Protein AF-A0A556MRN0-F1 (afdb_monomer_lite)

Secondary structure (DSSP, 8-state):
---HHHHHHHHT--HHHHHHHHHHHHHTTSEEEEE-SSSTT-EEEEE-HHHHHHHHHHHHH-

InterPro domains:
  IPR036388 Winged helix-like DNA-binding domain superfamily [G3DSA:1.10.10.10] (2-45)
  IPR036390 Winged helix DNA-binding domain superfamily [SSF46785] (3-55)

Foldseek 3Di:
DADLVVVCVVVVHDSVVSVVVVVVCVVVQQKDWDDDDPDPPDTDIDGDPVNVVVVVVVVVVD

pLDDT: mean 86.78, std 11.98, range [53.75, 96.75]

Structure (mmCIF, N/CA/C/O backbone):
data_AF-A0A556MRN0-F1
#
_entry.id   AF-A0A556MRN0-F1
#
loop_
_atom_site.group_PDB
_atom_site.id
_atom_site.type_symbol
_atom_site.label_atom_id
_atom_site.label_alt_id
_atom_site.label_comp_id
_atom_site.label_asym_id
_atom_site.label_entity_id
_atom_site.label_seq_id
_atom_site.pdbx_PDB_ins_code
_atom_site.Cartn_x
_atom_site.Cartn_y
_atom_site.C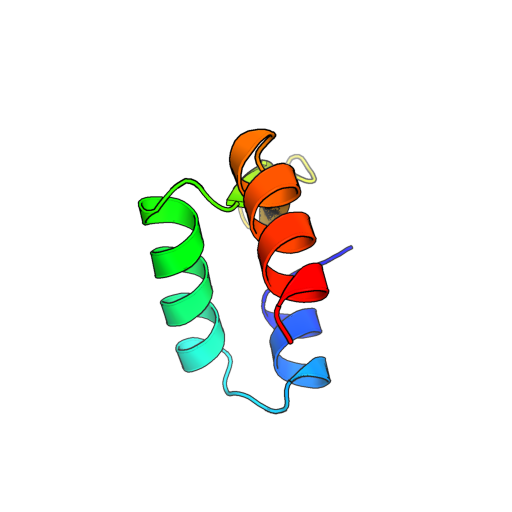artn_z
_atom_site.occupancy
_atom_site.B_iso_or_equiv
_atom_site.auth_seq_id
_atom_site.auth_comp_id
_atom_site.auth_asym_id
_atom_site.auth_atom_id
_atom_site.pdbx_PDB_model_num
ATOM 1 N N . MET A 1 1 ? 13.373 1.835 2.387 1.00 64.81 1 MET A N 1
ATOM 2 C CA . MET A 1 1 ? 12.492 2.394 1.335 1.00 64.81 1 MET A CA 1
ATOM 3 C C . MET A 1 1 ? 11.460 1.343 0.953 1.00 64.81 1 MET A C 1
ATOM 5 O O . MET A 1 1 ? 11.868 0.226 0.658 1.00 64.81 1 MET A O 1
ATOM 9 N N . VAL A 1 2 ? 10.162 1.665 0.992 1.00 78.44 2 VAL A N 1
ATOM 10 C CA . VAL A 1 2 ? 9.080 0.717 0.664 1.00 78.44 2 VAL A CA 1
ATOM 11 C C . VAL A 1 2 ? 8.467 1.103 -0.687 1.00 78.44 2 VAL A C 1
ATOM 13 O O . VAL A 1 2 ? 7.802 2.129 -0.795 1.00 78.44 2 VAL A O 1
ATOM 16 N N . THR A 1 3 ? 8.735 0.304 -1.720 1.00 83.88 3 THR A N 1
ATOM 17 C CA . THR A 1 3 ? 8.206 0.439 -3.091 1.00 83.88 3 THR A CA 1
ATOM 18 C C . THR A 1 3 ? 7.371 -0.785 -3.470 1.00 83.88 3 THR A C 1
ATOM 20 O O . THR A 1 3 ? 7.481 -1.831 -2.829 1.00 83.88 3 THR A O 1
ATOM 23 N N . ASN A 1 4 ? 6.601 -0.723 -4.565 1.00 88.00 4 ASN A N 1
ATOM 24 C CA . ASN A 1 4 ? 5.851 -1.896 -5.051 1.00 88.00 4 ASN A CA 1
ATOM 25 C C . ASN A 1 4 ? 6.774 -3.099 -5.288 1.00 88.00 4 ASN A C 1
ATOM 27 O O . ASN A 1 4 ? 6.424 -4.219 -4.932 1.00 88.00 4 ASN A O 1
ATOM 31 N N . LYS A 1 5 ? 7.986 -2.866 -5.815 1.00 87.56 5 LYS A N 1
ATOM 32 C CA . LYS A 1 5 ? 8.981 -3.923 -6.050 1.00 87.56 5 LYS A CA 1
ATOM 33 C C . LYS A 1 5 ? 9.462 -4.562 -4.746 1.00 87.56 5 LYS A C 1
ATOM 35 O O . LYS A 1 5 ? 9.607 -5.780 -4.695 1.00 87.56 5 LYS A O 1
ATOM 40 N N . SER A 1 6 ? 9.714 -3.775 -3.696 1.00 87.94 6 SER A N 1
ATOM 41 C CA . SER A 1 6 ? 10.131 -4.336 -2.403 1.00 87.94 6 SER A CA 1
ATOM 42 C C . SER A 1 6 ? 8.989 -5.070 -1.699 1.00 87.94 6 SER A C 1
ATOM 44 O O . SER A 1 6 ? 9.229 -6.105 -1.089 1.00 87.94 6 SER A O 1
ATOM 46 N N . ILE A 1 7 ? 7.757 -4.556 -1.800 1.00 90.06 7 ILE A N 1
ATOM 47 C CA . ILE A 1 7 ? 6.566 -5.189 -1.216 1.00 90.06 7 ILE A CA 1
ATOM 48 C C . ILE A 1 7 ? 6.291 -6.514 -1.923 1.00 90.06 7 ILE A C 1
ATOM 50 O O . ILE A 1 7 ? 6.252 -7.540 -1.259 1.00 90.06 7 ILE A O 1
ATOM 54 N N . SER A 1 8 ? 6.213 -6.509 -3.257 1.00 93.44 8 SER A N 1
ATOM 55 C CA . SER A 1 8 ? 5.993 -7.697 -4.097 1.00 93.44 8 SER A CA 1
ATOM 56 C C . SER A 1 8 ? 6.929 -8.848 -3.734 1.00 93.44 8 SER A C 1
ATOM 58 O O . SER A 1 8 ? 6.462 -9.959 -3.499 1.00 93.44 8 SER A O 1
ATOM 60 N N . LYS A 1 9 ? 8.228 -8.565 -3.569 1.00 93.00 9 LYS A N 1
ATOM 61 C CA . LYS A 1 9 ? 9.210 -9.562 -3.122 1.00 93.00 9 LYS A CA 1
ATOM 62 C C . LYS A 1 9 ? 8.943 -10.095 -1.713 1.00 93.00 9 LYS A C 1
ATOM 64 O O . LYS A 1 9 ? 9.179 -11.268 -1.462 1.00 93.00 9 LYS A O 1
ATOM 69 N N . ARG A 1 10 ? 8.500 -9.240 -0.789 1.00 93.75 10 ARG A N 1
ATOM 70 C CA . ARG A 1 10 ? 8.328 -9.595 0.626 1.00 93.75 10 ARG A CA 1
ATOM 71 C C . ARG A 1 10 ? 7.037 -10.361 0.900 1.00 93.75 10 ARG A C 1
ATOM 73 O O . ARG A 1 10 ? 7.037 -11.216 1.774 1.00 93.75 10 ARG A O 1
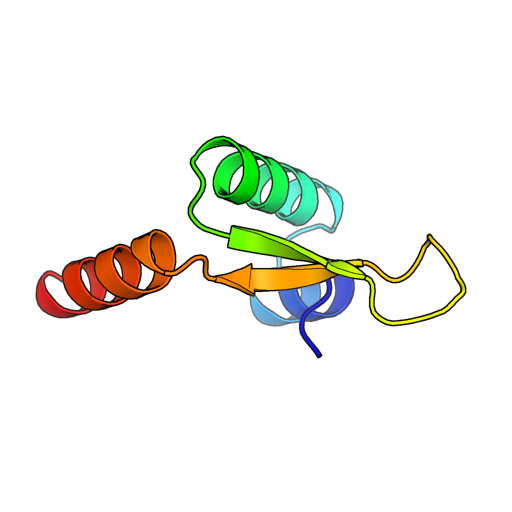ATOM 80 N N . VAL A 1 11 ? 5.964 -10.055 0.171 1.00 93.44 11 VAL A N 1
ATOM 81 C CA . VAL A 1 11 ? 4.657 -10.718 0.330 1.00 93.44 11 VAL A CA 1
ATOM 82 C C . VAL A 1 11 ? 4.397 -11.806 -0.716 1.00 93.44 11 VAL A C 1
ATOM 84 O O . VAL A 1 11 ? 3.329 -12.401 -0.716 1.00 93.44 11 VAL A O 1
ATOM 87 N N . ASN A 1 12 ? 5.363 -12.063 -1.605 1.00 94.81 12 ASN A N 1
ATOM 88 C CA . ASN A 1 12 ? 5.264 -13.027 -2.704 1.00 94.81 12 ASN A CA 1
ATOM 89 C C . ASN A 1 12 ? 4.009 -12.833 -3.583 1.00 94.81 12 ASN A C 1
ATOM 91 O O . ASN A 1 12 ? 3.313 -13.783 -3.931 1.00 94.81 12 ASN A O 1
ATOM 95 N N . LEU A 1 13 ? 3.717 -11.578 -3.937 1.00 94.56 13 LEU A N 1
ATOM 96 C CA . LEU A 1 13 ? 2.616 -11.208 -4.832 1.00 94.56 13 LEU A CA 1
ATOM 97 C C . LEU A 1 13 ? 3.150 -10.559 -6.106 1.00 94.56 13 LEU A C 1
ATOM 99 O O . LEU A 1 13 ? 4.208 -9.927 -6.096 1.00 94.56 13 LEU A O 1
ATOM 103 N N . SER A 1 14 ? 2.393 -10.653 -7.202 1.00 95.25 14 SER A N 1
ATOM 104 C CA . SER A 1 14 ? 2.741 -9.973 -8.454 1.00 95.25 14 SER A CA 1
ATOM 105 C C . SER A 1 14 ? 2.745 -8.449 -8.284 1.00 95.25 14 SER A C 1
ATOM 107 O O . SER A 1 14 ? 2.032 -7.888 -7.448 1.00 95.25 14 SER A O 1
ATOM 109 N N . GLY A 1 15 ? 3.525 -7.746 -9.112 1.00 91.06 15 GLY A N 1
ATOM 110 C CA . GLY A 1 15 ? 3.551 -6.280 -9.096 1.00 91.06 15 GLY A CA 1
ATOM 111 C C . GLY A 1 15 ? 2.175 -5.653 -9.357 1.00 91.06 15 GLY A C 1
ATOM 112 O O . GLY A 1 15 ? 1.851 -4.628 -8.757 1.00 91.06 15 GLY A O 1
ATOM 113 N N . ALA A 1 16 ? 1.345 -6.290 -10.192 1.00 93.12 16 ALA A N 1
ATOM 114 C CA . ALA A 1 16 ? -0.024 -5.857 -10.468 1.00 93.12 16 ALA A CA 1
ATOM 115 C C . ALA A 1 16 ? -0.931 -6.015 -9.237 1.00 93.12 16 ALA A C 1
ATOM 117 O O . ALA A 1 16 ? -1.601 -5.058 -8.853 1.00 93.12 16 ALA A O 1
ATOM 118 N N . ALA A 1 17 ? -0.878 -7.172 -8.567 1.00 94.50 17 ALA A N 1
ATOM 119 C CA . ALA A 1 17 ? -1.649 -7.419 -7.350 1.00 94.50 17 ALA A CA 1
ATOM 120 C C . ALA A 1 17 ? -1.266 -6.431 -6.239 1.00 94.50 17 ALA A C 1
ATOM 122 O O . ALA A 1 17 ? -2.137 -5.810 -5.633 1.00 94.50 17 ALA A O 1
ATOM 123 N N . VAL A 1 18 ? 0.035 -6.205 -6.021 1.00 94.12 18 VAL A N 1
ATOM 124 C CA . VAL A 1 18 ? 0.508 -5.191 -5.065 1.00 94.12 18 VAL A CA 1
ATOM 125 C C . VAL A 1 18 ? 0.003 -3.800 -5.438 1.00 94.12 18 VAL A C 1
ATOM 127 O O . VAL A 1 18 ? -0.429 -3.061 -4.561 1.00 94.12 18 VAL A O 1
ATOM 130 N N . SER A 1 19 ? 0.027 -3.438 -6.722 1.00 92.50 19 SER A N 1
ATOM 131 C CA . SER A 1 19 ? -0.428 -2.116 -7.169 1.00 92.50 19 SER A CA 1
ATOM 132 C C . SER A 1 19 ? -1.916 -1.893 -6.886 1.00 92.50 19 SER A C 1
ATOM 134 O O . SER A 1 19 ? -2.269 -0.824 -6.396 1.00 92.50 19 SER A O 1
ATOM 136 N N . GLN A 1 20 ? -2.761 -2.907 -7.103 1.00 95.25 20 GLN A N 1
ATOM 137 C CA . GLN A 1 20 ? -4.187 -2.852 -6.760 1.00 95.25 20 GLN A CA 1
ATOM 138 C C . GLN A 1 20 ? -4.407 -2.673 -5.252 1.00 95.25 20 GLN A C 1
ATOM 140 O O . GLN A 1 20 ? -5.159 -1.796 -4.840 1.00 95.25 20 GLN A O 1
ATOM 145 N N . HIS A 1 21 ? -3.702 -3.434 -4.411 1.00 94.62 21 HIS A N 1
ATOM 146 C CA . HIS A 1 21 ? -3.839 -3.306 -2.955 1.00 94.62 21 HIS A CA 1
ATOM 147 C C . HIS A 1 21 ? -3.350 -1.943 -2.452 1.00 94.62 21 HIS A C 1
ATOM 149 O O . HIS A 1 21 ? -3.991 -1.321 -1.611 1.00 94.62 21 HIS A O 1
ATOM 155 N N . ILE A 1 22 ? -2.239 -1.439 -2.993 1.00 93.00 22 ILE A N 1
ATOM 156 C CA . ILE A 1 22 ? -1.734 -0.101 -2.669 1.00 93.00 22 ILE A CA 1
ATOM 157 C C . ILE A 1 22 ? -2.721 0.987 -3.094 1.00 93.00 22 ILE A C 1
ATOM 159 O O . ILE A 1 22 ? -2.866 1.976 -2.380 1.00 93.00 22 ILE A O 1
ATOM 163 N N . GLN A 1 23 ? -3.400 0.825 -4.231 1.00 93.31 23 GLN A N 1
ATOM 164 C CA . GLN A 1 23 ? -4.450 1.749 -4.648 1.00 93.31 23 GLN A CA 1
ATOM 165 C C . GLN A 1 23 ? -5.597 1.770 -3.631 1.00 93.31 23 GLN A C 1
ATOM 167 O O . GLN A 1 23 ? -5.933 2.850 -3.153 1.00 93.31 23 GLN A O 1
ATOM 172 N N . ILE A 1 24 ? -6.096 0.603 -3.214 1.00 95.25 24 ILE A N 1
ATOM 173 C CA . ILE A 1 24 ? -7.152 0.495 -2.196 1.00 95.25 24 ILE A CA 1
ATOM 174 C C . ILE A 1 24 ? -6.724 1.187 -0.895 1.00 95.25 24 ILE A C 1
ATOM 176 O O . ILE A 1 24 ? -7.438 2.046 -0.394 1.00 95.25 24 ILE A O 1
ATOM 180 N N . LEU A 1 25 ? -5.525 0.889 -0.379 1.00 94.44 25 LEU A N 1
ATOM 181 C CA . LEU A 1 25 ? -5.023 1.493 0.865 1.00 94.44 25 LEU A CA 1
ATOM 182 C C . LEU A 1 25 ? -4.846 3.019 0.772 1.00 94.44 25 LEU A C 1
ATOM 184 O O . LEU A 1 25 ? -4.866 3.709 1.790 1.00 94.44 25 LEU A O 1
ATOM 188 N N . ARG A 1 26 ? -4.633 3.562 -0.431 1.00 93.31 26 ARG A N 1
ATOM 189 C CA . ARG A 1 26 ? -4.582 5.014 -0.655 1.00 93.31 26 ARG A CA 1
ATOM 190 C C . ARG A 1 26 ? -5.975 5.624 -0.711 1.00 93.31 26 ARG A C 1
ATOM 192 O O . ARG A 1 26 ? -6.180 6.684 -0.130 1.00 93.31 26 ARG A O 1
ATOM 199 N N . GLU A 1 27 ? -6.901 4.976 -1.408 1.00 95.06 27 GLU A N 1
ATOM 200 C CA . GLU A 1 27 ? -8.289 5.431 -1.554 1.00 95.06 27 GLU A CA 1
ATOM 201 C C . GLU A 1 27 ? -9.037 5.413 -0.217 1.00 95.06 27 GLU A C 1
ATOM 203 O O . GLU A 1 27 ? -9.832 6.309 0.047 1.00 95.06 27 GLU A O 1
ATOM 208 N N . THR A 1 28 ? -8.718 4.468 0.670 1.00 94.81 28 THR A N 1
ATOM 209 C CA . THR A 1 28 ? -9.254 4.432 2.040 1.00 94.81 28 THR A CA 1
ATOM 210 C C . THR A 1 28 ? -8.563 5.404 2.997 1.00 94.81 28 THR A C 1
ATOM 212 O O . THR A 1 28 ? -8.968 5.525 4.149 1.00 94.81 28 THR A O 1
ATOM 215 N N . GLY A 1 29 ? -7.508 6.095 2.557 1.00 95.06 29 GLY A N 1
ATOM 216 C CA . GLY A 1 29 ? -6.751 7.025 3.392 1.00 95.06 29 GLY A CA 1
ATOM 217 C C . GLY A 1 29 ? -5.821 6.358 4.409 1.00 95.06 29 GLY A C 1
ATOM 218 O O . GLY A 1 29 ? -5.288 7.051 5.272 1.00 95.06 29 GLY A O 1
ATOM 219 N N . PHE A 1 30 ? -5.575 5.050 4.312 1.00 96.19 30 PHE A N 1
ATOM 220 C CA . PHE A 1 30 ? -4.691 4.313 5.223 1.00 96.19 30 PHE A CA 1
ATOM 221 C C . PHE A 1 30 ? -3.203 4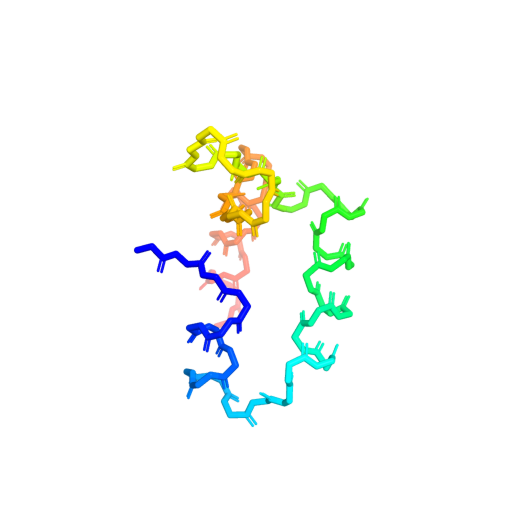.631 4.976 1.00 96.19 30 PHE A C 1
ATOM 223 O O . PHE A 1 30 ? -2.410 4.786 5.907 1.00 96.19 30 PHE A O 1
ATOM 230 N N . ILE A 1 31 ? -2.809 4.803 3.711 1.00 94.25 31 ILE A N 1
ATOM 231 C CA . ILE A 1 31 ? -1.464 5.253 3.318 1.00 94.25 31 ILE A CA 1
ATOM 232 C C . ILE A 1 31 ? -1.533 6.454 2.375 1.00 94.25 31 ILE A C 1
ATOM 234 O O . ILE A 1 31 ? -2.521 6.676 1.681 1.00 94.25 31 ILE A O 1
ATOM 238 N N . LYS A 1 32 ? -0.430 7.197 2.272 1.00 91.50 32 LYS A N 1
ATOM 239 C CA . LYS A 1 32 ? -0.236 8.245 1.263 1.00 91.50 32 LYS A CA 1
ATOM 240 C C . LYS A 1 32 ? 1.047 8.030 0.471 1.00 91.50 32 LYS A C 1
ATOM 242 O O . LYS A 1 32 ? 2.033 7.480 0.967 1.00 91.50 32 LYS A O 1
ATOM 247 N N . SER A 1 33 ? 1.035 8.489 -0.779 1.00 88.38 33 SER A N 1
ATOM 248 C CA . SER A 1 33 ? 2.239 8.528 -1.605 1.00 88.38 33 SER A CA 1
ATOM 249 C C . SER A 1 33 ? 3.194 9.595 -1.083 1.00 88.38 33 SER A C 1
ATOM 251 O O . SER A 1 33 ? 2.784 10.712 -0.771 1.00 88.38 33 SER A O 1
ATOM 253 N N . LYS A 1 34 ? 4.478 9.254 -1.023 1.00 84.88 34 LYS A N 1
ATOM 254 C CA . LYS A 1 34 ? 5.565 10.189 -0.754 1.00 84.88 34 LYS A CA 1
ATOM 255 C C . LYS A 1 34 ? 6.471 10.209 -1.978 1.00 84.88 34 LYS A C 1
ATOM 257 O O . LYS A 1 34 ? 6.970 9.159 -2.385 1.00 84.88 34 LYS A O 1
ATOM 262 N N . TYR A 1 35 ? 6.649 11.386 -2.569 1.00 77.38 35 TYR A N 1
ATOM 263 C CA . TYR A 1 35 ? 7.639 11.589 -3.623 1.00 77.38 35 TYR A CA 1
ATOM 264 C C . TYR A 1 35 ? 9.035 11.481 -3.010 1.00 77.38 35 TYR A C 1
ATOM 266 O O . TYR A 1 35 ? 9.296 12.067 -1.958 1.00 77.38 35 TYR A O 1
ATOM 274 N N . LEU A 1 36 ? 9.893 10.660 -3.618 1.00 67.19 36 LEU A N 1
ATOM 275 C CA . LEU A 1 36 ? 11.206 10.313 -3.064 1.00 67.19 36 LEU A CA 1
ATOM 276 C C . LEU A 1 36 ? 12.387 10.871 -3.876 1.00 67.19 36 LEU A C 1
ATOM 278 O O . LEU A 1 36 ? 13.521 10.476 -3.626 1.00 67.19 36 LEU A O 1
ATOM 282 N N . GLY A 1 37 ? 12.148 11.788 -4.815 1.00 68.00 37 GLY A N 1
ATOM 283 C CA . GLY A 1 37 ? 13.191 12.455 -5.596 1.00 68.00 37 GLY A CA 1
ATOM 284 C C . GLY A 1 37 ? 12.618 13.328 -6.712 1.00 68.00 37 GLY A C 1
ATOM 285 O O . GLY A 1 37 ? 11.403 13.493 -6.804 1.00 68.00 37 GLY A O 1
ATOM 286 N N . GLU A 1 38 ? 13.502 13.851 -7.564 1.00 61.28 38 GLU A N 1
ATOM 287 C CA . GLU A 1 38 ? 13.154 14.692 -8.726 1.00 61.28 38 GLU A CA 1
ATOM 288 C C . GLU A 1 38 ? 12.505 13.898 -9.872 1.00 61.28 38 GLU A C 1
ATOM 290 O O . GLU A 1 38 ? 11.815 14.459 -10.717 1.00 61.28 38 GLU A O 1
ATOM 295 N N . ILE A 1 39 ? 12.693 12.576 -9.892 1.00 56.19 39 ILE A N 1
ATOM 296 C CA . ILE A 1 39 ? 12.120 11.695 -10.911 1.00 56.19 39 ILE A CA 1
ATOM 297 C C . ILE A 1 39 ? 10.740 11.227 -10.434 1.00 56.19 39 ILE A C 1
ATOM 299 O O . ILE A 1 39 ? 10.636 10.425 -9.501 1.00 56.19 39 ILE A O 1
ATOM 303 N N . GLU A 1 40 ? 9.680 11.670 -11.118 1.00 53.75 40 GLU A N 1
ATOM 304 C CA . GLU A 1 40 ? 8.266 11.365 -10.814 1.00 53.75 40 GLU A CA 1
ATOM 305 C C . GLU A 1 40 ? 7.947 9.862 -10.662 1.00 53.75 40 GLU A C 1
ATOM 307 O O . GLU A 1 40 ? 6.952 9.486 -10.030 1.00 53.75 40 GLU A O 1
ATOM 312 N N . ALA A 1 41 ? 8.801 8.993 -11.213 1.00 57.88 41 ALA A N 1
ATOM 313 C CA . ALA A 1 41 ? 8.659 7.541 -11.184 1.00 57.88 41 ALA A CA 1
ATOM 314 C C . ALA A 1 41 ? 8.950 6.900 -9.810 1.00 57.88 41 ALA A C 1
ATOM 316 O O . ALA A 1 41 ? 8.507 5.776 -9.558 1.00 57.88 41 ALA A O 1
ATOM 317 N N . PHE A 1 42 ? 9.662 7.576 -8.898 1.00 59.03 42 PHE A N 1
ATOM 318 C CA . PHE A 1 42 ? 9.967 7.034 -7.567 1.00 59.03 42 PHE A CA 1
ATOM 319 C C . PHE A 1 42 ? 8.920 7.455 -6.529 1.00 59.03 42 PHE A C 1
ATOM 321 O O . PHE A 1 42 ? 9.086 8.410 -5.765 1.00 59.03 42 PHE A O 1
ATOM 328 N N . ARG A 1 43 ? 7.825 6.690 -6.477 1.00 69.75 43 ARG A N 1
ATOM 329 C CA . ARG A 1 43 ? 6.787 6.814 -5.445 1.00 69.75 43 ARG A CA 1
ATOM 330 C C . ARG A 1 43 ? 7.033 5.801 -4.328 1.00 69.75 43 ARG A C 1
ATOM 332 O O . ARG A 1 43 ? 7.006 4.591 -4.553 1.00 69.75 43 ARG A O 1
ATOM 339 N N . GLY A 1 44 ? 7.287 6.304 -3.125 1.00 82.25 44 GLY A N 1
ATOM 340 C CA . GLY A 1 44 ? 7.221 5.518 -1.896 1.00 82.25 44 GLY A CA 1
ATOM 341 C C . GLY A 1 44 ? 5.875 5.682 -1.203 1.00 82.25 44 GLY A C 1
ATOM 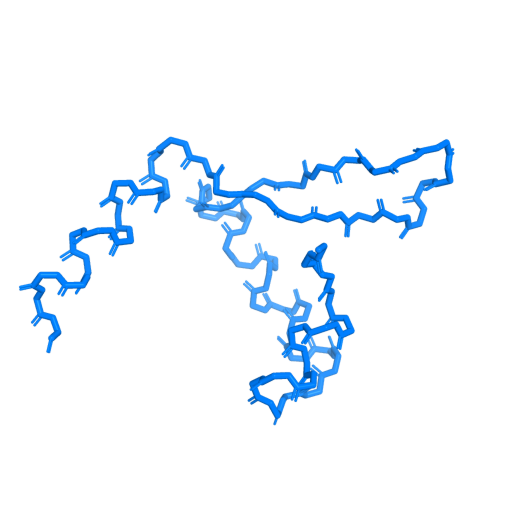342 O O . GLY A 1 44 ? 5.048 6.503 -1.611 1.00 82.25 44 GLY A O 1
ATOM 343 N N . TYR A 1 45 ? 5.681 4.940 -0.117 1.00 88.19 45 TYR A N 1
ATOM 344 C CA . TYR A 1 45 ? 4.464 5.011 0.691 1.00 88.19 45 TYR A CA 1
ATOM 345 C C . TYR A 1 45 ? 4.793 5.180 2.164 1.00 88.19 45 TYR A C 1
ATOM 347 O O . TYR A 1 45 ? 5.784 4.640 2.658 1.00 88.19 45 TYR A O 1
ATOM 355 N N . VAL A 1 46 ? 3.945 5.936 2.848 1.00 91.19 46 VAL A N 1
ATOM 356 C CA . VAL A 1 46 ? 3.960 6.114 4.301 1.00 91.19 46 VAL A CA 1
ATOM 357 C C . VAL A 1 46 ? 2.528 6.024 4.814 1.00 91.19 46 VAL A C 1
ATOM 359 O O . VAL A 1 46 ? 1.596 6.330 4.067 1.00 91.19 46 VAL A O 1
ATOM 362 N N . PHE A 1 47 ? 2.346 5.629 6.070 1.00 93.62 47 PHE A N 1
ATOM 363 C CA . PHE A 1 47 ? 1.034 5.697 6.701 1.00 93.62 47 PHE A CA 1
ATOM 364 C C . PHE A 1 47 ? 0.538 7.147 6.793 1.00 93.62 47 PHE A C 1
ATOM 366 O O . PHE A 1 47 ? 1.316 8.111 6.809 1.00 93.62 47 PHE A O 1
ATOM 373 N N . THR A 1 48 ? -0.779 7.307 6.816 1.00 95.38 48 THR A N 1
ATOM 374 C CA . THR A 1 48 ? -1.398 8.523 7.352 1.00 95.38 48 THR A CA 1
ATOM 375 C C . THR A 1 48 ? -1.493 8.405 8.872 1.00 95.38 48 THR A C 1
ATOM 377 O O . THR A 1 48 ? -1.396 7.308 9.411 1.00 95.38 48 THR A O 1
ATOM 380 N N . THR A 1 49 ? -1.726 9.516 9.574 1.00 95.81 49 THR A N 1
ATOM 381 C CA . THR A 1 49 ? -1.941 9.480 11.030 1.00 95.81 49 THR A CA 1
ATOM 382 C C . THR A 1 49 ? -3.074 8.522 11.409 1.00 95.81 49 THR A C 1
ATOM 384 O O . THR A 1 49 ? -2.922 7.737 12.337 1.00 95.81 49 THR A O 1
ATOM 387 N N . GLN A 1 50 ? -4.180 8.537 10.656 1.00 94.94 50 GLN A N 1
ATOM 388 C CA . GLN A 1 50 ? -5.294 7.617 10.882 1.00 94.94 50 GLN A CA 1
ATOM 389 C C . GLN A 1 50 ? -4.904 6.167 10.572 1.00 94.94 50 GLN A C 1
ATOM 391 O O . GLN A 1 50 ? -5.191 5.280 11.364 1.00 94.94 50 GLN A O 1
ATOM 396 N N . GLY A 1 51 ? -4.181 5.927 9.475 1.00 96.75 51 GLY A N 1
ATOM 397 C CA . GLY A 1 51 ? -3.722 4.586 9.116 1.00 96.75 51 GLY A CA 1
ATOM 398 C C . GLY A 1 51 ? -2.765 3.967 10.137 1.00 96.75 51 GLY A C 1
ATOM 399 O O . GLY A 1 51 ? -2.822 2.762 10.361 1.00 96.75 51 GLY A O 1
ATOM 400 N N . GLU A 1 52 ? -1.922 4.766 10.801 1.00 96.00 52 GLU A N 1
ATOM 401 C CA . GLU A 1 52 ? -1.108 4.275 11.924 1.00 96.00 52 GLU A CA 1
ATOM 402 C C . GLU A 1 52 ? -1.991 3.837 13.097 1.00 96.00 52 GLU A C 1
ATOM 404 O O . GLU A 1 52 ? -1.809 2.738 13.618 1.00 96.00 52 GLU A O 1
ATOM 409 N N . ILE A 1 53 ? -2.974 4.658 13.483 1.00 95.38 53 ILE A N 1
ATOM 410 C CA . ILE A 1 53 ? -3.929 4.331 14.555 1.00 95.38 53 ILE A CA 1
ATOM 411 C C . ILE A 1 53 ? -4.684 3.039 14.225 1.00 95.38 53 ILE A C 1
ATOM 413 O O . ILE A 1 53 ? -4.740 2.123 15.047 1.00 95.38 53 ILE A O 1
ATOM 417 N N . ASP A 1 54 ? -5.221 2.942 13.010 1.00 94.12 54 ASP A N 1
ATOM 418 C CA . ASP A 1 54 ? -5.977 1.784 12.540 1.00 94.12 54 ASP A CA 1
ATOM 419 C C . ASP A 1 54 ? -5.107 0.519 12.518 1.00 94.12 54 ASP A C 1
ATOM 421 O O . ASP A 1 54 ? -5.545 -0.541 12.964 1.00 94.12 54 ASP A O 1
ATOM 425 N N . PHE A 1 55 ? -3.849 0.623 12.073 1.00 94.25 55 PHE A N 1
ATOM 426 C CA . PHE A 1 55 ? -2.896 -0.486 12.104 1.0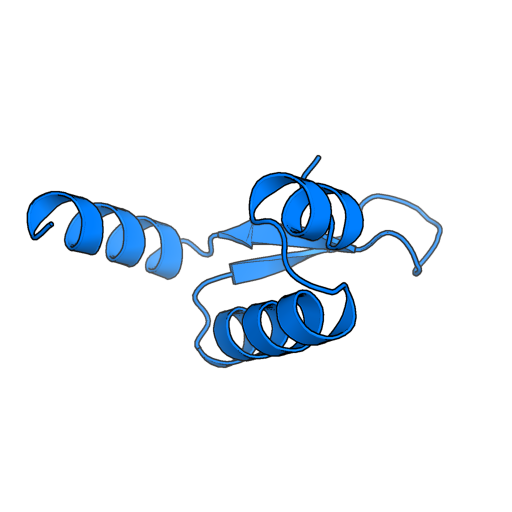0 94.25 55 PHE A CA 1
ATOM 427 C C . PHE A 1 55 ? -2.645 -0.989 13.531 1.00 94.25 55 PHE A C 1
ATOM 429 O O . PHE A 1 55 ? -2.716 -2.194 13.777 1.00 94.25 55 PHE A O 1
ATOM 436 N N . TYR A 1 56 ? -2.402 -0.086 14.486 1.00 94.69 56 TYR A N 1
ATOM 437 C CA . TYR A 1 56 ? -2.202 -0.476 15.883 1.00 94.69 56 TYR A CA 1
ATOM 438 C C . TYR A 1 56 ? -3.456 -1.088 16.508 1.00 94.69 56 TYR A C 1
ATOM 440 O O . TYR A 1 56 ? -3.349 -2.021 17.304 1.00 94.69 56 TYR A O 1
ATOM 448 N N . ASN A 1 57 ? -4.643 -0.604 16.141 1.00 93.56 57 ASN A N 1
ATOM 449 C CA . ASN A 1 57 ? -5.897 -1.198 16.590 1.00 93.56 57 ASN A CA 1
ATOM 4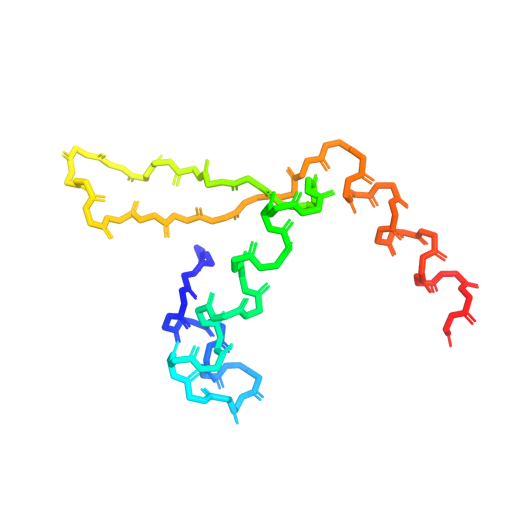50 C C . ASN A 1 57 ? -6.062 -2.624 16.048 1.00 93.56 57 ASN A C 1
ATOM 452 O O . ASN A 1 57 ? -6.395 -3.522 16.816 1.00 93.56 57 ASN A O 1
ATOM 456 N N . LEU A 1 58 ? -5.756 -2.861 14.768 1.00 91.44 58 LEU A N 1
ATOM 457 C CA . LEU A 1 58 ? -5.802 -4.198 14.164 1.00 91.44 58 LEU A CA 1
ATOM 458 C C . LEU A 1 58 ? -4.837 -5.176 14.847 1.00 91.44 58 LEU A C 1
ATOM 460 O O . LEU A 1 58 ? -5.215 -6.309 15.126 1.00 91.44 58 LEU A O 1
ATOM 464 N N . GLN A 1 59 ? -3.618 -4.738 15.175 1.00 89.12 59 GLN A N 1
ATOM 465 C CA . GLN A 1 59 ? -2.629 -5.572 15.871 1.00 89.12 59 GLN A CA 1
ATOM 466 C C . GLN A 1 59 ? -3.018 -5.957 17.302 1.00 89.12 59 GLN A C 1
ATOM 468 O O . GLN A 1 59 ? -2.447 -6.890 17.850 1.00 89.12 59 GLN A O 1
ATOM 473 N N . ARG A 1 60 ? -3.937 -5.225 17.937 1.00 81.12 60 ARG A N 1
ATOM 474 C CA . ARG A 1 60 ? -4.435 -5.564 19.280 1.00 81.12 60 ARG A CA 1
ATOM 475 C C . ARG A 1 60 ? -5.563 -6.589 19.255 1.00 81.12 60 ARG A C 1
ATOM 477 O O . ARG A 1 60 ? -5.905 -7.125 20.304 1.00 81.12 60 ARG A O 1
ATOM 484 N N . VAL A 1 61 ? -6.176 -6.788 18.092 1.00 77.06 61 VAL A N 1
ATOM 485 C CA . VAL A 1 61 ? -7.337 -7.664 17.904 1.00 77.06 61 VAL A CA 1
ATOM 486 C C . VAL A 1 61 ? -6.936 -9.006 17.277 1.00 77.06 61 VAL A C 1
ATOM 488 O O . VAL A 1 61 ? -7.643 -9.991 17.477 1.00 77.06 61 VAL A O 1
ATOM 491 N N . LEU A 1 62 ? -5.821 -9.043 16.540 1.00 61.25 62 LEU A N 1
ATOM 492 C CA . LEU A 1 62 ? -5.216 -10.243 15.947 1.00 61.25 62 LEU A CA 1
ATOM 493 C C . LEU A 1 62 ? -4.201 -10.893 16.891 1.00 61.25 62 LEU A C 1
ATOM 495 O O . LEU A 1 62 ? -4.156 -12.142 16.904 1.00 61.25 62 LEU A O 1
#

Organism: NCBI:txid2597671

Sequence (62 aa):
MVTNKSISKRVNLSGAAVSQHIQILRETGFIKSKYLGEIEAFRGYVFTTQGEIDFYNLQRVL

Radius of gyration: 12.51 Å; chains: 1; bounding box: 22×28×30 Å